Protein AF-A0A6B3I3Z2-F1 (afdb_monomer_lite)

Structure (mmCIF, N/CA/C/O backbone):
data_AF-A0A6B3I3Z2-F1
#
_entry.id   AF-A0A6B3I3Z2-F1
#
loop_
_atom_site.group_PDB
_atom_site.id
_atom_site.type_symbol
_atom_site.label_atom_id
_atom_site.label_alt_id
_atom_site.label_comp_id
_atom_site.label_asym_id
_atom_site.label_entity_id
_atom_site.label_seq_id
_atom_site.pdbx_PDB_ins_code
_atom_site.Cartn_x
_atom_site.Cartn_y
_atom_site.Cartn_z
_atom_site.occupancy
_atom_site.B_iso_or_equiv
_atom_site.auth_seq_id
_a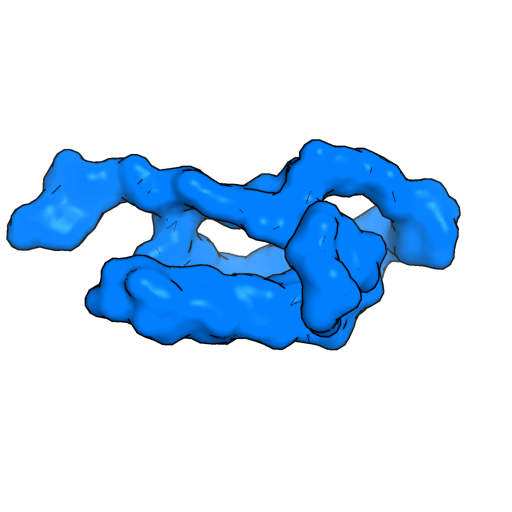tom_site.auth_comp_id
_atom_site.auth_asym_id
_atom_site.auth_atom_id
_atom_site.pdbx_PDB_model_num
ATOM 1 N N . ASN A 1 1 ? -16.557 0.746 17.570 1.00 85.38 1 ASN A N 1
ATOM 2 C CA . ASN A 1 1 ? -16.373 -0.679 17.224 1.00 85.38 1 ASN A CA 1
ATOM 3 C C . ASN A 1 1 ? -15.406 -0.916 16.063 1.00 85.38 1 ASN A C 1
ATOM 5 O O . ASN A 1 1 ? -14.956 -2.040 15.923 1.00 85.38 1 ASN A O 1
ATOM 9 N N . ARG A 1 2 ? -15.055 0.076 15.213 1.00 93.50 2 ARG A N 1
ATOM 10 C CA . ARG A 1 2 ? -14.053 -0.128 14.137 1.00 93.50 2 ARG A CA 1
ATOM 11 C C . ARG A 1 2 ? -12.703 -0.621 14.675 1.00 93.50 2 ARG A C 1
ATOM 13 O O . ARG A 1 2 ? -12.094 -1.477 14.050 1.00 93.50 2 ARG A O 1
ATOM 20 N N . SER A 1 3 ? -12.303 -0.115 15.839 1.00 95.50 3 SER A N 1
ATOM 21 C CA . SER A 1 3 ? -11.118 -0.522 16.606 1.00 95.50 3 SER A CA 1
ATOM 22 C C . SER A 1 3 ? -11.118 -1.983 17.062 1.00 95.50 3 SER A C 1
ATOM 24 O O . SER A 1 3 ? -10.074 -2.490 17.450 1.00 95.50 3 SER A O 1
ATOM 26 N N . ASP A 1 4 ? -12.272 -2.652 17.040 1.00 97.75 4 ASP A N 1
ATOM 27 C CA . ASP A 1 4 ? -12.424 -4.027 17.530 1.00 97.75 4 ASP A CA 1
ATOM 28 C C . ASP A 1 4 ? -12.310 -5.045 16.380 1.00 97.75 4 ASP A C 1
ATOM 30 O O . ASP A 1 4 ? -12.479 -6.247 16.576 1.00 97.75 4 ASP A O 1
ATOM 34 N N . ILE A 1 5 ? -12.067 -4.555 15.159 1.00 97.50 5 ILE A N 1
ATOM 35 C CA . ILE A 1 5 ? -11.989 -5.332 13.925 1.00 97.50 5 ILE A CA 1
ATOM 36 C C . ILE A 1 5 ? -10.627 -5.072 13.290 1.00 97.50 5 ILE A C 1
ATOM 38 O O . ILE A 1 5 ? -10.214 -3.926 13.171 1.00 97.50 5 ILE A O 1
ATOM 42 N N . VAL A 1 6 ? -9.974 -6.134 12.822 1.00 98.44 6 VAL A N 1
ATOM 43 C CA . VAL A 1 6 ? -8.763 -6.045 11.999 1.00 98.44 6 VAL A CA 1
ATOM 44 C C . VAL A 1 6 ? -9.157 -6.246 10.540 1.00 98.44 6 VAL A C 1
ATOM 46 O O . VAL A 1 6 ? -9.696 -7.291 10.170 1.00 98.44 6 VAL A O 1
ATOM 49 N N . VAL A 1 7 ? -8.902 -5.245 9.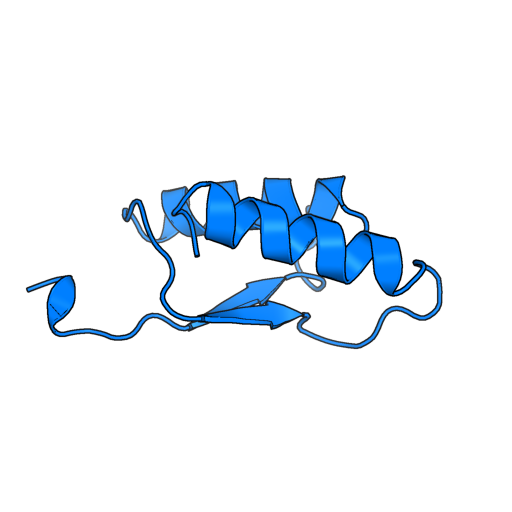704 1.00 98.56 7 VAL A N 1
ATOM 50 C CA . VAL A 1 7 ? -9.184 -5.255 8.271 1.00 98.56 7 VAL A CA 1
ATOM 51 C C . VAL A 1 7 ? -7.883 -5.433 7.506 1.00 98.56 7 VAL A C 1
ATOM 53 O O . VAL A 1 7 ? -7.051 -4.532 7.442 1.00 98.56 7 VAL A O 1
ATOM 56 N N . ALA A 1 8 ? -7.749 -6.592 6.868 1.00 98.81 8 ALA A N 1
ATOM 57 C CA . ALA A 1 8 ? -6.662 -6.874 5.947 1.00 98.81 8 ALA A CA 1
ATOM 58 C C . ALA A 1 8 ? -7.148 -6.815 4.492 1.00 98.81 8 ALA A C 1
ATOM 60 O O . ALA A 1 8 ? -8.200 -7.362 4.150 1.00 98.81 8 ALA A O 1
ATOM 61 N N . THR A 1 9 ? -6.376 -6.182 3.612 1.00 98.75 9 THR A N 1
ATOM 62 C CA . THR A 1 9 ? -6.644 -6.162 2.165 1.00 98.75 9 THR A CA 1
ATOM 63 C C . THR A 1 9 ? -5.342 -6.077 1.367 1.00 98.75 9 THR A C 1
ATOM 65 O O . THR A 1 9 ? -4.254 -6.153 1.933 1.00 98.75 9 THR A O 1
ATOM 68 N N . LYS A 1 10 ? -5.422 -6.022 0.035 1.00 98.75 10 LYS A N 1
ATOM 69 C CA . LYS A 1 10 ? -4.267 -6.242 -0.845 1.00 98.75 10 LYS A CA 1
ATOM 70 C C . LYS A 1 10 ? -4.365 -5.557 -2.206 1.00 98.75 10 LYS A C 1
ATOM 72 O O . LYS A 1 10 ? -5.467 -5.295 -2.689 1.00 98.75 10 LYS A O 1
ATOM 77 N N . VAL A 1 11 ? -3.215 -5.322 -2.841 1.00 98.69 11 VAL A N 1
ATOM 78 C CA . VAL A 1 11 ? -3.063 -4.647 -4.149 1.00 98.69 11 VAL A CA 1
ATOM 79 C C . VAL A 1 11 ? -2.380 -5.511 -5.204 1.00 98.69 11 VAL A C 1
ATOM 81 O O . VAL A 1 11 ? -1.671 -6.452 -4.877 1.00 98.69 11 VAL A O 1
ATOM 84 N N . GLY A 1 12 ? -2.601 -5.186 -6.480 1.00 97.75 12 GLY A N 1
ATOM 85 C CA . GLY A 1 12 ? -1.832 -5.7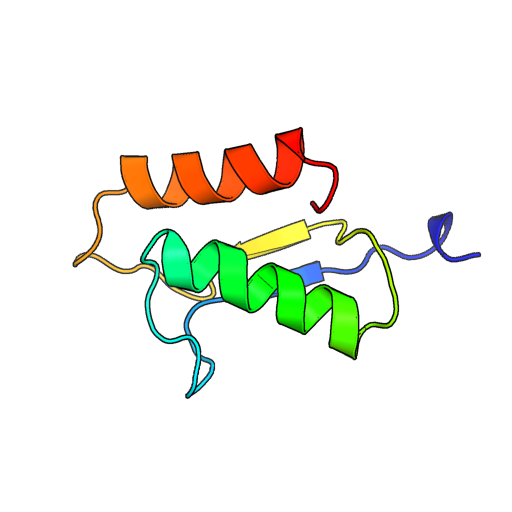06 -7.615 1.00 97.75 12 GLY A CA 1
ATOM 86 C C . GLY A 1 12 ? -2.679 -6.441 -8.652 1.00 97.75 12 GLY A C 1
ATOM 87 O O . GLY A 1 12 ? -2.340 -6.450 -9.828 1.00 97.75 12 GLY A O 1
ATOM 88 N N . ALA A 1 13 ? -3.820 -7.013 -8.257 1.00 97.12 13 ALA A N 1
ATOM 89 C CA . ALA A 1 13 ? -4.663 -7.809 -9.162 1.00 97.12 13 ALA A CA 1
ATOM 90 C C . ALA A 1 13 ? -5.891 -7.068 -9.721 1.00 97.12 13 ALA A C 1
ATOM 92 O O . ALA A 1 13 ? -6.608 -7.619 -10.555 1.00 97.12 13 ALA A O 1
ATOM 93 N N . HIS A 1 14 ? -6.184 -5.855 -9.244 1.00 95.94 14 HIS A N 1
ATOM 94 C CA . HIS A 1 14 ? -7.378 -5.130 -9.680 1.00 95.94 14 HIS A CA 1
ATOM 95 C C . HIS A 1 14 ? -7.187 -4.623 -11.121 1.00 95.94 14 HIS A C 1
ATOM 97 O O . HIS A 1 14 ? -6.115 -4.101 -11.409 1.00 95.94 14 HIS A O 1
ATOM 103 N N . PRO A 1 15 ? -8.185 -4.710 -12.024 1.00 95.62 15 PRO A N 1
ATOM 104 C CA . PRO A 1 15 ? -8.033 -4.282 -13.419 1.00 95.62 15 PRO A CA 1
ATOM 105 C C . PRO A 1 15 ? -7.518 -2.848 -13.589 1.00 95.62 15 PRO A C 1
ATOM 107 O O . PRO A 1 15 ? -6.632 -2.623 -14.408 1.00 95.62 15 PRO A O 1
ATOM 110 N N . ASP A 1 16 ? -8.015 -1.929 -12.761 1.00 96.50 16 ASP A N 1
ATOM 111 C CA . ASP A 1 16 ? -7.606 -0.514 -12.768 1.00 96.50 16 ASP A CA 1
ATOM 112 C C . ASP A 1 16 ? -6.314 -0.237 -11.978 1.00 96.50 16 ASP A C 1
ATOM 114 O O . ASP A 1 16 ? -5.753 0.850 -12.062 1.00 96.50 16 ASP A O 1
ATOM 118 N N . TYR A 1 17 ? -5.845 -1.212 -11.193 1.00 97.31 17 TYR A N 1
ATOM 119 C CA . TYR A 1 17 ? -4.669 -1.098 -10.328 1.00 97.31 17 TYR A CA 1
ATOM 120 C C . TYR A 1 17 ? -3.851 -2.393 -10.385 1.00 97.31 17 TYR A C 1
ATOM 122 O O . TYR A 1 17 ? -3.781 -3.155 -9.412 1.00 97.31 17 TYR A O 1
ATOM 130 N N . LYS A 1 18 ? -3.277 -2.652 -11.566 1.00 97.25 18 LYS A N 1
ATOM 131 C CA . LYS A 1 18 ? -2.416 -3.811 -11.822 1.00 97.25 18 LYS A CA 1
ATOM 132 C C . LYS A 1 18 ? -0.953 -3.526 -11.485 1.00 97.25 18 LYS A C 1
ATOM 134 O O . LYS A 1 18 ? -0.475 -2.408 -11.688 1.00 97.25 18 LYS A O 1
ATOM 139 N N . GLY A 1 19 ? -0.255 -4.566 -11.037 1.00 98.19 19 GLY A N 1
ATOM 140 C CA . GLY A 1 19 ? 1.170 -4.508 -10.701 1.00 98.19 19 GLY A CA 1
ATOM 141 C C . GLY A 1 19 ? 1.452 -3.704 -9.433 1.00 98.19 19 GLY A C 1
ATOM 142 O O . GLY A 1 19 ? 0.527 -3.308 -8.717 1.00 98.19 19 GLY A O 1
ATOM 143 N N . LEU A 1 20 ? 2.732 -3.476 -9.149 1.00 98.75 20 LEU A N 1
ATOM 144 C CA . LEU A 1 20 ? 3.182 -2.890 -7.881 1.00 98.75 20 LEU A CA 1
ATOM 145 C C . LEU A 1 20 ? 3.933 -1.561 -8.018 1.00 98.75 20 LEU A C 1
ATOM 147 O O . LEU A 1 20 ? 4.695 -1.199 -7.127 1.00 98.75 20 LEU A O 1
ATOM 151 N N . SER A 1 21 ? 3.688 -0.791 -9.085 1.00 98.56 21 SER A N 1
ATOM 152 C CA . SER A 1 21 ? 4.206 0.586 -9.150 1.00 98.56 21 SER A CA 1
ATOM 153 C C . SER A 1 21 ? 3.740 1.408 -7.940 1.00 98.56 21 SER A C 1
ATOM 155 O O . SER A 1 21 ? 2.628 1.208 -7.428 1.00 98.56 21 SER A O 1
ATOM 157 N N . ALA A 1 22 ? 4.532 2.394 -7.515 1.00 98.62 22 ALA A N 1
ATOM 158 C CA . ALA A 1 22 ? 4.176 3.248 -6.380 1.00 98.62 22 ALA A CA 1
ATOM 159 C C . ALA A 1 22 ? 2.816 3.952 -6.566 1.00 98.62 22 ALA A C 1
ATOM 161 O O . ALA A 1 22 ? 2.047 4.100 -5.612 1.00 98.62 22 ALA A O 1
ATOM 162 N N . ALA A 1 23 ? 2.498 4.364 -7.799 1.00 98.50 23 ALA A N 1
ATOM 163 C CA . ALA A 1 23 ? 1.213 4.971 -8.138 1.00 98.50 23 ALA A CA 1
ATOM 164 C C . ALA A 1 23 ? 0.055 3.972 -7.990 1.00 98.50 23 ALA A C 1
ATOM 166 O O . ALA A 1 23 ? -0.994 4.324 -7.442 1.00 98.50 23 ALA A O 1
ATOM 167 N N . THR A 1 24 ? 0.260 2.721 -8.418 1.00 98.69 24 THR A N 1
ATOM 168 C CA . THR A 1 24 ? -0.722 1.644 -8.255 1.00 98.69 24 THR A CA 1
ATOM 169 C C . THR A 1 24 ? -1.007 1.377 -6.779 1.00 98.69 24 THR A C 1
ATOM 171 O O . THR A 1 24 ? -2.171 1.364 -6.383 1.00 98.69 24 THR A O 1
ATOM 174 N N . ILE A 1 25 ? 0.039 1.210 -5.961 1.00 98.88 25 ILE A N 1
ATOM 175 C CA . ILE A 1 25 ? -0.070 0.929 -4.520 1.00 98.88 25 ILE A CA 1
ATOM 176 C C . ILE A 1 25 ? -0.875 2.026 -3.818 1.00 98.88 25 ILE A C 1
ATOM 178 O O . ILE A 1 25 ? -1.881 1.745 -3.164 1.00 98.88 25 ILE A O 1
ATOM 182 N N . LYS A 1 26 ? -0.482 3.291 -4.006 1.00 98.75 26 LYS A N 1
ATOM 183 C CA . LYS A 1 26 ? -1.139 4.429 -3.350 1.00 98.75 26 LYS A CA 1
ATOM 184 C C . LYS A 1 26 ? -2.576 4.612 -3.833 1.00 98.75 26 LYS A C 1
ATOM 186 O O . LYS A 1 26 ? -3.486 4.756 -3.021 1.00 98.75 26 LYS A O 1
ATOM 191 N N . GLY A 1 27 ? -2.803 4.556 -5.145 1.00 98.69 27 GLY A N 1
ATOM 192 C CA . GLY A 1 27 ? -4.138 4.715 -5.717 1.00 98.69 27 GLY A CA 1
ATOM 193 C C . GLY A 1 27 ? -5.104 3.601 -5.299 1.0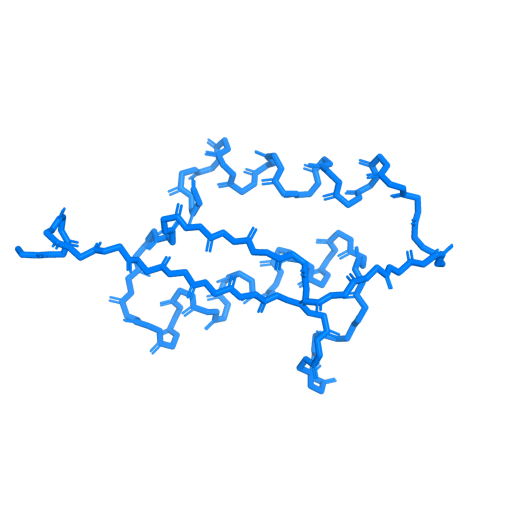0 98.69 27 GLY A C 1
ATOM 194 O O . GLY A 1 27 ? -6.259 3.873 -4.973 1.00 98.69 27 GLY A O 1
ATOM 195 N N . ALA A 1 28 ? -4.639 2.353 -5.241 1.00 98.75 28 ALA A N 1
ATOM 196 C CA . ALA A 1 28 ? -5.464 1.228 -4.817 1.00 98.75 28 ALA A CA 1
ATOM 197 C C . ALA A 1 28 ? -5.802 1.267 -3.321 1.00 98.75 28 ALA A C 1
ATOM 199 O O . ALA A 1 28 ? -6.899 0.837 -2.944 1.00 98.75 28 ALA A O 1
ATOM 200 N N . ALA A 1 29 ? -4.896 1.772 -2.476 1.00 98.81 29 ALA A N 1
ATOM 201 C CA . ALA A 1 29 ? -5.151 1.968 -1.051 1.00 98.81 29 ALA A CA 1
ATOM 202 C C . ALA A 1 29 ? -6.287 2.980 -0.846 1.00 98.81 29 ALA A C 1
ATOM 204 O O . ALA A 1 29 ? -7.278 2.655 -0.194 1.00 98.81 29 ALA A O 1
ATOM 205 N N . GLU A 1 30 ? -6.230 4.134 -1.521 1.00 98.75 30 GLU A N 1
ATOM 206 C CA . GLU A 1 30 ? -7.300 5.146 -1.507 1.00 98.75 30 GLU A CA 1
ATOM 207 C C . GLU A 1 30 ? -8.658 4.571 -1.921 1.00 98.75 30 GLU A C 1
ATOM 209 O O . GLU A 1 30 ? -9.681 4.803 -1.274 1.00 98.75 30 GLU A O 1
ATOM 214 N N . GLN A 1 31 ? -8.690 3.780 -2.997 1.00 98.75 31 GLN A N 1
ATOM 215 C CA . GLN A 1 31 ? -9.935 3.152 -3.436 1.00 98.75 31 GLN A CA 1
ATOM 216 C C . GLN A 1 31 ? -10.418 2.069 -2.468 1.00 98.75 31 GLN A C 1
ATOM 218 O O . GLN A 1 31 ? -11.622 1.865 -2.324 1.00 98.75 31 GLN A O 1
ATOM 223 N N . SER A 1 32 ? -9.505 1.376 -1.786 1.00 98.75 32 SER A N 1
ATOM 224 C CA . SER A 1 32 ? -9.866 0.391 -0.764 1.00 98.75 32 SER A CA 1
ATOM 225 C C . SER A 1 32 ? -10.507 1.065 0.442 1.00 98.75 32 SER A C 1
ATOM 227 O O . SER A 1 32 ? -11.597 0.656 0.829 1.00 98.75 32 SER A O 1
ATOM 229 N N . LEU A 1 33 ? -9.906 2.142 0.951 1.00 98.81 33 LEU A N 1
ATOM 230 C CA . LEU A 1 33 ? -10.457 2.966 2.030 1.00 98.81 33 LEU A CA 1
ATOM 231 C C . LEU A 1 33 ? -11.862 3.481 1.689 1.00 98.81 33 LEU A C 1
ATOM 233 O O . LEU A 1 33 ? -12.804 3.285 2.458 1.00 98.81 33 LEU A O 1
ATOM 237 N N . ARG A 1 34 ? -12.044 4.030 0.477 1.00 98.62 34 ARG A N 1
ATOM 238 C CA . ARG A 1 34 ? -13.357 4.492 -0.011 1.00 98.62 34 ARG A CA 1
ATOM 239 C C . ARG A 1 34 ? -14.403 3.381 -0.056 1.00 98.62 34 ARG A C 1
ATOM 241 O O . ARG A 1 34 ? -15.522 3.598 0.396 1.00 98.62 34 ARG A O 1
ATOM 248 N N . ARG A 1 35 ? -14.061 2.202 -0.589 1.00 98.25 35 ARG A N 1
ATOM 249 C CA . ARG A 1 35 ? -14.994 1.061 -0.676 1.00 98.25 35 ARG A CA 1
ATOM 250 C C . ARG A 1 35 ? -15.330 0.467 0.689 1.00 98.25 35 ARG A C 1
ATOM 252 O O . ARG A 1 35 ? -16.451 0.016 0.886 1.00 98.25 35 ARG A O 1
ATOM 259 N N . LEU A 1 36 ? -14.362 0.449 1.601 1.00 98.06 36 LEU A N 1
ATOM 260 C CA . LEU A 1 36 ? -14.530 -0.057 2.963 1.00 98.06 36 LEU A CA 1
ATOM 261 C C . LEU A 1 36 ? -15.226 0.956 3.883 1.00 98.06 36 LEU A C 1
ATOM 263 O O . LEU A 1 36 ? -15.690 0.572 4.952 1.00 98.06 36 LEU A O 1
ATOM 267 N N . GLY A 1 37 ? -15.310 2.229 3.482 1.00 98.25 37 GLY A N 1
ATOM 268 C CA . GLY A 1 37 ? -15.911 3.288 4.290 1.00 98.25 37 GLY A CA 1
ATOM 269 C C . GLY A 1 37 ? -15.125 3.576 5.572 1.00 98.25 37 GLY A C 1
ATOM 270 O O . GLY A 1 37 ? -15.724 3.878 6.599 1.00 98.25 37 GLY A O 1
ATOM 271 N N . THR A 1 38 ? -13.797 3.446 5.524 1.00 98.31 38 THR A N 1
ATOM 272 C CA . THR A 1 38 ? -12.886 3.650 6.660 1.00 98.31 38 THR A CA 1
ATOM 273 C C . THR A 1 38 ? -11.701 4.506 6.219 1.00 98.31 38 THR A C 1
ATOM 275 O O . THR A 1 38 ? -11.386 4.574 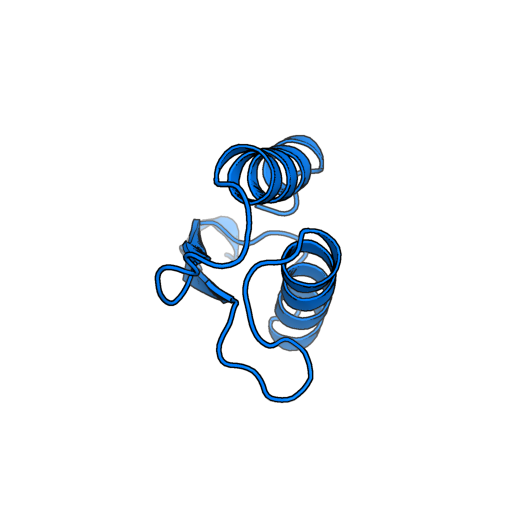5.034 1.00 98.31 38 THR A O 1
ATOM 278 N N . ASP A 1 39 ? -11.039 5.151 7.170 1.00 98.06 39 ASP A N 1
ATOM 279 C CA . ASP A 1 39 ? -9.830 5.963 6.980 1.00 98.06 39 ASP A CA 1
ATOM 280 C C . ASP A 1 39 ? -8.515 5.184 7.168 1.00 98.06 39 ASP A C 1
ATOM 282 O O . ASP A 1 39 ? -7.466 5.667 6.753 1.00 98.06 39 ASP A O 1
ATOM 286 N N . HIS A 1 40 ? -8.584 3.965 7.714 1.00 98.44 40 HIS A N 1
ATOM 287 C CA . HIS A 1 40 ? -7.428 3.130 8.033 1.00 98.44 40 HIS A CA 1
ATOM 288 C C . HIS A 1 40 ? -7.623 1.641 7.679 1.00 98.44 40 HIS A C 1
ATOM 290 O O . HIS A 1 40 ? -8.707 1.074 7.879 1.00 98.44 40 HIS A O 1
ATOM 296 N N . ILE A 1 41 ? -6.560 0.996 7.190 1.00 98.88 41 ILE A N 1
ATOM 297 C CA . ILE A 1 41 ? -6.435 -0.449 6.925 1.00 98.88 41 ILE A CA 1
ATOM 298 C C . ILE A 1 41 ? -5.423 -1.032 7.911 1.00 98.88 41 ILE A C 1
ATOM 300 O O . ILE A 1 41 ? -4.297 -0.582 7.935 1.00 98.88 41 ILE A O 1
ATOM 304 N N . ASP A 1 42 ? -5.760 -2.085 8.648 1.00 98.81 42 ASP A N 1
ATOM 305 C CA . ASP A 1 42 ? -4.844 -2.617 9.670 1.00 98.81 42 ASP A CA 1
ATOM 306 C C . ASP A 1 42 ? -3.683 -3.440 9.077 1.00 98.81 42 ASP A C 1
ATOM 308 O O . ASP A 1 42 ? -2.638 -3.611 9.701 1.00 98.81 42 ASP A O 1
ATOM 312 N N . LEU A 1 43 ? -3.873 -4.013 7.882 1.00 98.75 43 LEU A N 1
ATOM 313 C CA . LEU A 1 43 ? -2.831 -4.756 7.175 1.00 98.75 43 LEU A CA 1
ATOM 314 C C . LEU A 1 43 ? -3.018 -4.701 5.659 1.00 98.75 43 LEU A C 1
ATOM 316 O O . LEU A 1 43 ? -4.051 -5.112 5.121 1.00 98.75 43 LEU A O 1
ATOM 320 N N . TYR A 1 44 ? -1.989 -4.232 4.956 1.00 98.88 44 TYR A N 1
ATOM 321 C CA . TYR A 1 44 ? -2.011 -4.089 3.506 1.00 98.88 44 TYR A CA 1
ATOM 322 C C . TYR A 1 44 ? -0.921 -4.921 2.834 1.00 98.88 44 TYR A C 1
ATOM 324 O O . TYR A 1 44 ? 0.267 -4.711 3.065 1.00 98.88 44 TYR A O 1
ATOM 332 N N . TYR A 1 45 ? -1.330 -5.866 1.989 1.00 98.75 45 TYR A N 1
ATOM 333 C CA . TYR A 1 45 ? -0.417 -6.768 1.288 1.00 98.75 45 TYR A CA 1
ATOM 334 C C . TYR A 1 45 ? -0.206 -6.376 -0.175 1.00 98.75 45 TYR A C 1
ATOM 336 O O . TYR A 1 45 ? -1.128 -5.930 -0.865 1.00 98.75 45 TYR A O 1
ATOM 344 N N . THR A 1 46 ? 0.966 -6.710 -0.707 1.00 98.50 46 THR A N 1
ATOM 345 C CA . THR A 1 46 ? 1.092 -7.037 -2.129 1.00 98.50 46 THR A CA 1
ATOM 346 C C . THR A 1 46 ? 0.406 -8.389 -2.366 1.00 98.50 46 THR A C 1
ATOM 348 O O . THR A 1 46 ? 0.575 -9.337 -1.603 1.00 98.50 46 THR A O 1
ATOM 351 N N . HIS A 1 47 ? -0.462 -8.496 -3.372 1.00 98.06 47 HIS A N 1
ATOM 352 C CA . HIS A 1 47 ? -1.208 -9.738 -3.630 1.00 98.06 47 HIS A CA 1
ATOM 353 C C . HIS A 1 47 ? -0.324 -10.825 -4.271 1.00 98.06 47 HIS A C 1
ATOM 355 O O . HIS A 1 47 ? -0.704 -11.993 -4.284 1.00 98.06 47 HIS A O 1
ATOM 361 N N . PHE A 1 48 ? 0.820 -10.426 -4.821 1.00 97.38 48 PHE A N 1
ATOM 362 C CA . PHE A 1 48 ? 1.837 -11.258 -5.454 1.00 97.38 48 PHE A CA 1
ATOM 363 C C . PHE A 1 48 ? 3.152 -10.468 -5.537 1.00 97.38 48 PHE A C 1
ATOM 365 O O . PHE A 1 48 ? 3.149 -9.269 -5.256 1.00 97.38 48 PHE A O 1
ATOM 372 N N . ASP A 1 49 ? 4.236 -11.117 -5.957 1.00 96.56 49 ASP A N 1
ATOM 373 C CA . ASP A 1 49 ? 5.502 -10.457 -6.292 1.00 96.56 49 ASP A CA 1
ATOM 374 C C . ASP A 1 49 ? 5.464 -9.883 -7.715 1.00 96.56 49 ASP A C 1
ATOM 376 O O . ASP A 1 49 ? 4.889 -10.483 -8.625 1.00 96.56 49 ASP A O 1
ATOM 380 N N . ASP A 1 50 ? 6.089 -8.725 -7.919 1.00 97.56 50 ASP A N 1
ATOM 381 C CA . ASP A 1 50 ? 6.214 -8.075 -9.227 1.00 97.56 50 ASP A CA 1
ATOM 382 C C . ASP A 1 50 ? 7.690 -7.789 -9.514 1.00 97.56 50 ASP A C 1
ATOM 384 O O . ASP A 1 50 ? 8.232 -6.760 -9.114 1.00 97.56 50 ASP A O 1
ATOM 388 N N . GLU A 1 51 ? 8.351 -8.719 -10.206 1.00 97.31 51 GLU A N 1
ATOM 389 C CA . GLU A 1 51 ? 9.781 -8.630 -10.539 1.00 97.31 51 GLU A CA 1
ATOM 390 C C . GLU A 1 51 ? 10.112 -7.478 -11.505 1.00 97.31 51 GLU A C 1
ATOM 392 O O . GLU A 1 51 ? 11.283 -7.179 -11.739 1.00 97.31 51 GLU A O 1
ATOM 397 N N . THR A 1 52 ? 9.098 -6.816 -12.074 1.00 97.94 52 THR A N 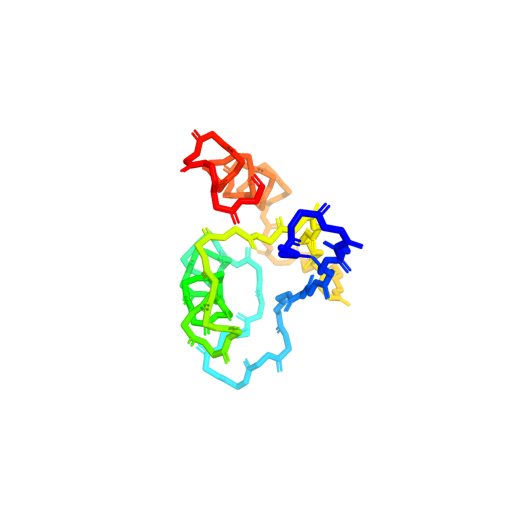1
ATOM 398 C CA . THR A 1 52 ? 9.296 -5.675 -12.978 1.00 97.94 52 THR A CA 1
ATOM 399 C C . THR A 1 52 ? 9.458 -4.345 -12.243 1.00 97.94 52 THR A C 1
ATOM 401 O O . THR A 1 52 ? 9.878 -3.363 -12.858 1.00 97.94 52 THR A O 1
ATOM 404 N N . VAL A 1 53 ? 9.170 -4.306 -10.937 1.00 98.44 53 VAL A N 1
ATOM 405 C CA . VAL A 1 53 ? 9.265 -3.104 -10.101 1.00 98.44 53 VAL A CA 1
ATOM 406 C C . VAL A 1 53 ? 10.363 -3.296 -9.049 1.00 98.44 53 VAL A C 1
ATOM 408 O O . VAL A 1 53 ? 10.363 -4.304 -8.339 1.00 98.44 53 VAL A O 1
ATOM 411 N N . PRO A 1 54 ? 11.304 -2.345 -8.891 1.00 98.56 54 PRO A N 1
ATOM 412 C CA . PRO A 1 54 ? 12.304 -2.422 -7.834 1.00 98.56 54 PRO A CA 1
ATOM 413 C C . PRO A 1 54 ? 11.657 -2.537 -6.449 1.00 98.56 54 PRO A C 1
ATOM 415 O O . PRO A 1 54 ? 10.788 -1.743 -6.092 1.00 98.56 54 PRO A O 1
ATOM 418 N N . VAL A 1 55 ? 12.132 -3.478 -5.629 1.00 98.25 55 VAL A N 1
ATOM 419 C CA . VAL A 1 55 ? 11.607 -3.700 -4.267 1.00 98.25 55 VAL A CA 1
ATOM 420 C C . VAL A 1 55 ? 11.639 -2.419 -3.427 1.00 98.25 55 VAL A C 1
ATOM 422 O O . VAL A 1 55 ? 10.709 -2.158 -2.669 1.00 98.25 55 VAL A O 1
ATOM 425 N N . GLU A 1 56 ? 12.668 -1.585 -3.589 1.00 98.56 56 GLU A N 1
ATOM 426 C CA . GLU A 1 56 ? 12.775 -0.295 -2.898 1.00 98.56 56 GLU A CA 1
ATOM 427 C C . GLU A 1 56 ? 11.598 0.642 -3.213 1.00 98.56 56 GLU A C 1
ATOM 429 O O . GLU A 1 56 ? 11.083 1.294 -2.304 1.00 98.56 56 GLU A O 1
ATOM 434 N N . GLU A 1 57 ? 11.121 0.674 -4.461 1.00 98.62 57 GLU A N 1
ATOM 435 C CA . GLU A 1 57 ? 9.949 1.466 -4.848 1.00 98.62 57 GLU A CA 1
ATOM 436 C C . GLU A 1 57 ? 8.683 0.940 -4.158 1.00 98.62 57 GLU A C 1
ATOM 438 O O . GLU A 1 57 ? 7.924 1.722 -3.579 1.00 98.62 57 GLU A O 1
ATOM 443 N N . ILE A 1 58 ? 8.489 -0.384 -4.171 1.00 98.75 58 ILE A N 1
ATOM 444 C CA . ILE A 1 58 ? 7.337 -1.059 -3.554 1.00 98.75 58 ILE A CA 1
ATOM 445 C C . ILE A 1 58 ? 7.292 -0.753 -2.054 1.00 98.75 58 ILE A C 1
ATOM 447 O O . ILE A 1 58 ? 6.281 -0.268 -1.541 1.00 98.75 58 ILE A O 1
ATOM 451 N N . ILE A 1 59 ? 8.395 -1.011 -1.347 1.00 98.50 59 ILE A N 1
ATOM 452 C CA . ILE A 1 59 ? 8.471 -0.847 0.107 1.00 98.50 59 ILE A CA 1
ATOM 453 C C . ILE A 1 59 ? 8.366 0.627 0.498 1.00 98.50 59 ILE A C 1
ATOM 455 O O . ILE A 1 59 ? 7.653 0.941 1.446 1.00 98.50 59 ILE A O 1
ATOM 459 N N . THR A 1 60 ? 8.978 1.543 -0.257 1.00 98.81 60 THR A N 1
ATOM 460 C CA . THR A 1 60 ? 8.851 2.988 -0.004 1.00 98.81 60 THR A CA 1
ATOM 461 C C . THR A 1 60 ? 7.409 3.470 -0.184 1.00 98.81 60 THR A C 1
ATOM 463 O O . THR A 1 60 ? 6.926 4.307 0.581 1.00 98.81 60 THR A O 1
ATOM 466 N N . ALA A 1 61 ? 6.681 2.944 -1.175 1.00 98.81 61 ALA A N 1
ATOM 467 C CA . ALA A 1 61 ? 5.276 3.285 -1.374 1.00 98.81 61 ALA A CA 1
ATOM 468 C C . ALA A 1 61 ? 4.384 2.777 -0.230 1.00 98.81 61 ALA A C 1
ATOM 470 O O . ALA A 1 61 ? 3.505 3.519 0.213 1.00 98.81 61 ALA A O 1
ATOM 471 N N . LEU A 1 62 ? 4.621 1.552 0.251 1.00 98.88 62 LEU A N 1
ATOM 472 C CA . LEU A 1 62 ? 3.911 0.972 1.396 1.00 98.88 62 LEU A CA 1
ATOM 473 C C . LEU A 1 62 ? 4.227 1.717 2.702 1.00 98.88 62 LEU A C 1
ATOM 475 O O . LEU A 1 62 ? 3.308 2.082 3.428 1.00 98.88 62 LEU A O 1
ATOM 479 N N . ASP A 1 63 ? 5.501 2.014 2.965 1.00 98.88 63 ASP A N 1
ATOM 480 C CA . ASP A 1 63 ? 5.947 2.778 4.139 1.00 98.88 63 ASP A CA 1
ATOM 481 C C . ASP A 1 63 ? 5.320 4.178 4.185 1.00 98.88 63 ASP A C 1
ATOM 483 O O . ASP A 1 63 ? 4.888 4.635 5.243 1.00 98.88 63 ASP A O 1
ATOM 487 N N . GLN A 1 64 ? 5.177 4.845 3.035 1.00 98.88 64 GLN A N 1
ATOM 488 C CA . GLN A 1 64 ? 4.493 6.136 2.997 1.00 98.88 64 GLN A CA 1
ATOM 489 C C . GLN A 1 64 ? 3.023 6.028 3.431 1.00 98.88 64 GLN A C 1
ATOM 491 O O . GLN A 1 64 ? 2.535 6.928 4.105 1.00 98.88 64 GLN A O 1
ATOM 496 N N . LEU A 1 65 ? 2.317 4.944 3.089 1.00 98.88 65 LEU A N 1
ATOM 497 C CA . LEU A 1 65 ? 0.930 4.751 3.531 1.00 98.88 65 LEU A CA 1
ATOM 498 C C . LEU A 1 65 ? 0.830 4.574 5.052 1.00 98.88 65 LEU A C 1
ATOM 500 O O . LEU A 1 65 ? -0.110 5.099 5.649 1.00 98.88 65 LEU A O 1
ATOM 504 N N . VAL A 1 66 ? 1.814 3.906 5.663 1.00 98.81 66 VAL A N 1
ATOM 505 C CA . VAL A 1 66 ? 1.925 3.776 7.126 1.00 98.81 66 VAL A CA 1
ATOM 506 C C . VAL A 1 66 ? 2.207 5.133 7.771 1.00 98.81 66 VAL A C 1
ATOM 508 O O . VAL A 1 66 ? 1.531 5.537 8.713 1.00 98.81 66 VAL A O 1
ATOM 511 N N . LYS A 1 67 ? 3.169 5.894 7.235 1.00 98.81 67 LYS A N 1
ATOM 512 C CA . LYS A 1 67 ? 3.489 7.249 7.721 1.00 98.81 67 LYS A CA 1
ATOM 513 C C . LYS A 1 67 ? 2.312 8.217 7.595 1.00 98.81 67 LYS A C 1
ATOM 515 O O . LYS A 1 67 ? 2.147 9.081 8.451 1.00 98.81 67 LYS A O 1
ATOM 520 N N . ASP A 1 68 ? 1.497 8.055 6.557 1.00 98.69 68 ASP A N 1
ATOM 521 C CA . ASP A 1 68 ? 0.270 8.826 6.343 1.00 98.69 68 ASP A CA 1
ATOM 522 C C . ASP A 1 68 ? -0.892 8.369 7.254 1.00 98.69 68 ASP A C 1
ATOM 524 O O . ASP A 1 68 ? -1.944 9.009 7.256 1.00 98.69 68 ASP A O 1
ATOM 528 N N . GLY A 1 69 ? -0.739 7.268 8.003 1.00 98.50 69 GLY A N 1
ATOM 529 C CA . GLY A 1 69 ? -1.760 6.696 8.891 1.00 98.50 69 GLY A CA 1
ATOM 530 C C . GLY A 1 69 ? -2.893 5.951 8.177 1.00 98.50 69 GLY A C 1
ATOM 531 O O . GLY A 1 69 ? -3.900 5.611 8.797 1.00 98.50 69 GLY A O 1
ATOM 532 N N . LYS A 1 70 ? -2.754 5.703 6.871 1.00 98.69 70 LYS A N 1
ATOM 533 C CA . LYS A 1 70 ? -3.753 5.002 6.043 1.00 98.69 70 LYS A CA 1
ATOM 534 C C . LYS A 1 70 ? -3.675 3.487 6.188 1.00 98.69 70 LYS A C 1
ATOM 536 O O . LYS A 1 70 ? -4.662 2.798 5.919 1.00 98.69 70 LYS A O 1
ATOM 541 N N . VAL A 1 71 ? -2.494 3.003 6.559 1.00 98.44 71 VAL A N 1
ATOM 542 C CA . VAL A 1 71 ? -2.177 1.618 6.914 1.00 98.44 71 VAL A CA 1
ATOM 543 C C . VAL A 1 71 ? -1.492 1.608 8.275 1.00 98.44 71 VAL A C 1
ATOM 545 O O . VAL A 1 71 ? -0.935 2.668 8.638 1.00 98.44 71 VAL A O 1
#

Radius of gyration: 11.84 Å; chains: 1; bounding box: 29×20×31 Å

Secondary structure (DSSP, 8-state):
-GGG---EEEEBEETTEES--HHHHHHHHHHHHHHHT-S--SEEEESS--TTS-HHHHHHHHHHHHHTT--

pLDDT: mean 98.02, std 1.79, range [85.38, 98.88]

Foldseek 3Di:
DVVVDAAEDEFAPDPVQHDQALCSLQVVLVVVCVVVVHQAHNYYYHPDDDPVDPPCRNVVSVVVCVVVRRD

Sequence (71 aa):
NRSDIVVATKVGAHPDYKGLSAATIKGAAEQSLRRLGTDHIDLYYTHFDDETVPVEEIITALDQLVKDGKV